Protein AF-A0A1J8QF90-F1 (afdb_monomer)

Structure (mmCIF, N/CA/C/O backbone):
data_AF-A0A1J8QF90-F1
#
_entry.id   AF-A0A1J8QF90-F1
#
loop_
_atom_site.group_PDB
_atom_site.id
_atom_site.type_symbol
_atom_site.label_atom_id
_atom_site.label_alt_id
_atom_site.label_comp_id
_atom_site.label_asym_id
_atom_site.label_entity_id
_atom_site.label_seq_id
_atom_site.pdbx_PDB_ins_code
_atom_site.Cartn_x
_atom_site.Cartn_y
_atom_site.Cartn_z
_atom_site.occupancy
_atom_site.B_iso_or_equiv
_atom_site.auth_seq_id
_atom_site.auth_comp_id
_atom_site.auth_asym_id
_atom_site.auth_atom_id
_atom_site.pd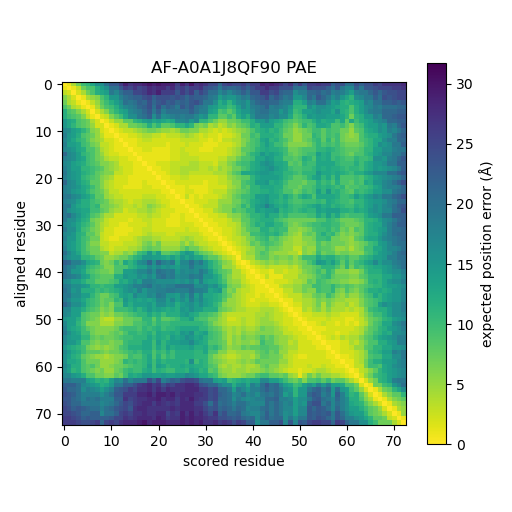bx_PDB_model_num
ATOM 1 N N . MET A 1 1 ? 26.619 8.253 7.399 1.00 37.72 1 MET A N 1
ATOM 2 C CA . MET A 1 1 ? 26.149 7.359 6.315 1.00 37.72 1 MET A CA 1
ATOM 3 C C . MET A 1 1 ? 24.886 7.955 5.715 1.00 37.72 1 MET A C 1
ATOM 5 O O . MET A 1 1 ? 23.978 8.236 6.495 1.00 37.72 1 MET A O 1
ATOM 9 N N . PRO A 1 2 ? 24.792 8.176 4.394 1.00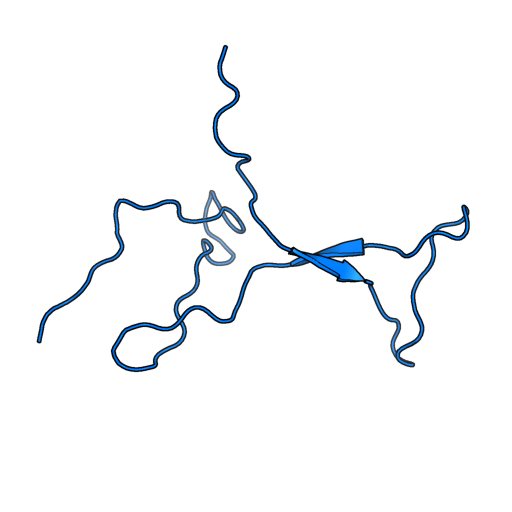 46.25 2 PRO A N 1
ATOM 10 C CA . PRO A 1 2 ? 23.509 8.489 3.778 1.00 46.25 2 PRO A CA 1
ATOM 11 C C . PRO A 1 2 ? 22.603 7.272 3.964 1.00 46.25 2 PRO A C 1
ATOM 13 O O . PRO A 1 2 ? 22.969 6.161 3.583 1.00 46.25 2 PRO A O 1
ATOM 16 N N . LYS A 1 3 ? 21.449 7.455 4.606 1.00 48.03 3 LYS A N 1
ATOM 17 C CA . LYS A 1 3 ? 20.423 6.413 4.633 1.00 48.03 3 LYS A CA 1
ATOM 18 C C . LYS A 1 3 ? 19.928 6.278 3.193 1.00 48.03 3 LYS A C 1
ATOM 20 O O . LYS A 1 3 ? 19.455 7.262 2.630 1.00 48.03 3 LYS A O 1
ATOM 25 N N . GLY A 1 4 ? 20.105 5.100 2.591 1.00 47.22 4 GLY A N 1
ATOM 26 C CA . GLY A 1 4 ? 19.522 4.797 1.283 1.00 47.22 4 GLY A CA 1
ATOM 27 C C . GLY A 1 4 ? 18.007 5.046 1.286 1.00 47.22 4 GLY A C 1
ATOM 28 O O . GLY A 1 4 ? 17.410 5.163 2.365 1.00 47.22 4 GLY A O 1
ATOM 29 N N . PRO A 1 5 ? 17.369 5.156 0.109 1.00 49.69 5 PRO A N 1
ATOM 30 C CA . PRO A 1 5 ? 15.930 5.369 0.047 1.00 49.69 5 PRO A CA 1
ATOM 31 C C . PRO A 1 5 ? 15.209 4.271 0.850 1.00 49.69 5 PRO A C 1
ATOM 33 O O . PRO A 1 5 ? 15.642 3.116 0.819 1.00 49.69 5 PRO A O 1
ATOM 36 N N . PRO A 1 6 ? 14.142 4.604 1.601 1.00 55.22 6 PRO A N 1
ATOM 37 C CA . PRO A 1 6 ? 13.421 3.619 2.397 1.00 55.22 6 PRO A CA 1
ATOM 38 C C . PRO A 1 6 ? 12.984 2.442 1.518 1.00 55.22 6 PRO A C 1
ATOM 40 O O . PRO A 1 6 ? 12.337 2.653 0.495 1.00 55.22 6 PRO A O 1
ATOM 43 N N . ALA A 1 7 ? 13.305 1.213 1.935 1.00 58.03 7 ALA A N 1
ATOM 44 C CA . ALA A 1 7 ? 13.012 -0.026 1.199 1.00 58.03 7 ALA A CA 1
ATOM 45 C C . ALA A 1 7 ? 11.527 -0.190 0.819 1.00 58.03 7 ALA A C 1
ATOM 47 O O . ALA A 1 7 ? 11.177 -0.856 -0.152 1.00 58.03 7 ALA A O 1
ATOM 48 N N . THR A 1 8 ? 10.643 0.458 1.574 1.00 58.75 8 THR A N 1
ATOM 49 C CA . THR A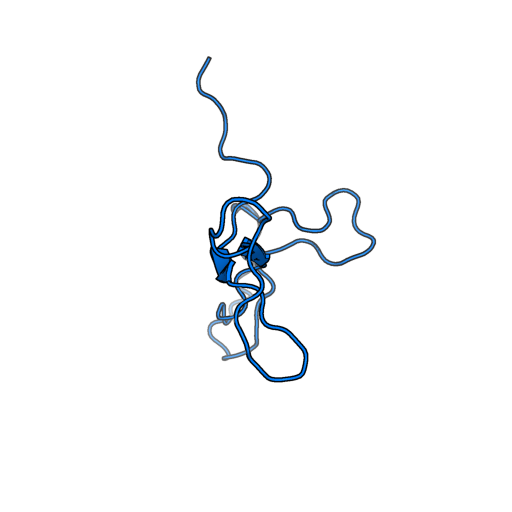 1 8 ? 9.214 0.515 1.304 1.00 58.75 8 THR A CA 1
ATOM 50 C C . THR A 1 8 ? 8.849 1.976 1.057 1.00 58.75 8 THR A C 1
ATOM 52 O O . THR A 1 8 ? 8.786 2.787 1.981 1.00 58.75 8 THR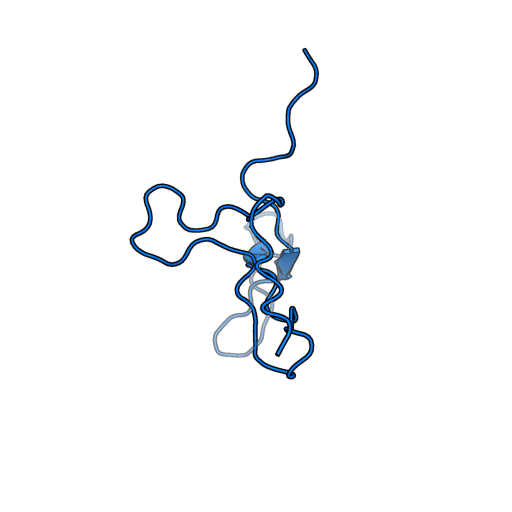 A O 1
ATOM 55 N N . TRP A 1 9 ? 8.620 2.357 -0.191 1.00 63.56 9 TRP A N 1
ATOM 56 C CA . TRP A 1 9 ? 8.029 3.652 -0.536 1.00 63.56 9 TRP A CA 1
ATOM 57 C C . TRP A 1 9 ? 6.540 3.427 -0.786 1.00 63.56 9 TRP A C 1
ATOM 59 O O . TRP A 1 9 ? 6.189 2.460 -1.440 1.00 63.56 9 TRP A O 1
ATOM 69 N N . GLY A 1 10 ? 5.637 4.229 -0.233 1.00 69.12 10 GLY A N 1
ATOM 70 C CA . GLY A 1 10 ? 4.196 3.982 -0.364 1.00 69.12 10 GLY A CA 1
ATOM 71 C C . GLY A 1 10 ? 3.373 5.109 0.234 1.00 69.12 10 GLY A C 1
ATOM 72 O O . GLY A 1 10 ? 3.916 5.961 0.939 1.00 69.12 10 GLY A O 1
ATOM 73 N N . VAL A 1 11 ? 2.075 5.114 -0.051 1.00 73.12 11 VAL A N 1
ATOM 74 C CA . VAL A 1 11 ? 1.158 6.162 0.411 1.00 73.12 11 VAL A CA 1
ATOM 75 C C . VAL A 1 11 ? 0.470 5.692 1.686 1.00 73.12 11 VAL A C 1
ATOM 77 O O . VAL A 1 11 ? 0.126 4.520 1.824 1.00 73.12 11 VAL A O 1
ATOM 80 N N . LEU A 1 12 ? 0.283 6.603 2.638 1.00 81.81 12 LEU A N 1
ATOM 81 C CA . LEU A 1 12 ? -0.516 6.327 3.826 1.00 81.81 12 LEU A CA 1
ATOM 82 C C . LEU A 1 12 ? -1.990 6.564 3.510 1.00 81.81 12 LEU A C 1
ATOM 84 O O . LEU A 1 12 ? -2.383 7.682 3.178 1.00 81.81 12 LEU A O 1
ATOM 88 N N . ARG A 1 13 ? -2.806 5.526 3.663 1.00 85.00 13 ARG A N 1
ATOM 89 C CA . ARG A 1 13 ? -4.258 5.581 3.513 1.00 85.00 13 ARG A CA 1
ATOM 90 C C . ARG A 1 13 ? -4.916 5.449 4.878 1.00 85.00 13 ARG A C 1
ATOM 92 O O . ARG A 1 13 ? -4.480 4.656 5.703 1.00 85.00 13 ARG A O 1
ATOM 99 N N . ILE A 1 14 ? -5.964 6.231 5.120 1.00 91.00 14 ILE A N 1
ATOM 100 C CA . ILE A 1 14 ? -6.785 6.075 6.324 1.00 91.00 14 ILE A CA 1
ATOM 101 C C . ILE A 1 14 ? -7.599 4.788 6.193 1.00 91.00 14 ILE A C 1
ATOM 103 O O . ILE A 1 14 ? -8.317 4.611 5.206 1.00 91.00 14 ILE A O 1
ATOM 107 N N . VAL A 1 15 ? -7.492 3.919 7.196 1.00 91.44 15 VAL A N 1
ATOM 108 C CA . VAL A 1 15 ? -8.254 2.672 7.261 1.00 91.44 15 VAL A CA 1
ATOM 109 C C . VAL A 1 15 ? -9.719 2.997 7.532 1.00 91.44 15 VAL A C 1
ATOM 111 O O . VAL A 1 15 ? -10.041 3.805 8.409 1.00 91.44 15 VAL A O 1
ATOM 114 N N . LYS A 1 16 ? -10.603 2.354 6.770 1.00 93.69 16 LYS A N 1
ATOM 115 C CA . LYS A 1 16 ? -12.050 2.426 6.958 1.00 93.69 16 LYS A CA 1
ATOM 116 C C . LYS A 1 16 ? -12.608 1.051 7.308 1.00 93.69 16 LYS A C 1
ATOM 118 O O . LYS A 1 16 ? -12.111 0.052 6.793 1.00 93.69 16 LYS A O 1
ATOM 123 N N . ASP A 1 17 ? -13.617 1.012 8.171 1.00 92.06 17 ASP A N 1
ATOM 124 C CA . ASP A 1 17 ? -14.360 -0.208 8.491 1.00 92.06 17 ASP A CA 1
ATOM 125 C C . ASP A 1 17 ? -15.344 -0.595 7.364 1.00 92.06 17 ASP A C 1
ATOM 127 O O . ASP A 1 17 ? -15.453 0.082 6.337 1.00 92.06 17 ASP A O 1
ATOM 131 N N . ALA A 1 18 ? -16.089 -1.688 7.561 1.00 94.38 18 ALA A N 1
ATOM 132 C CA . ALA A 1 18 ? -17.091 -2.168 6.603 1.00 94.38 18 ALA A CA 1
ATOM 133 C C . ALA A 1 18 ? -18.230 -1.161 6.336 1.00 94.38 18 ALA A C 1
ATOM 135 O O . ALA A 1 18 ? -18.874 -1.221 5.292 1.00 94.38 18 ALA A O 1
ATOM 136 N N . ASN A 1 19 ? -18.449 -0.211 7.247 1.00 94.94 19 ASN A N 1
ATOM 137 C CA . ASN A 1 19 ? -19.455 0.844 7.144 1.00 94.94 19 ASN A CA 1
ATOM 138 C C . ASN A 1 19 ? -18.867 2.159 6.604 1.00 94.94 19 ASN A C 1
ATOM 140 O O . ASN A 1 19 ? -19.539 3.187 6.611 1.00 94.94 19 ASN A O 1
ATOM 144 N N . SER A 1 20 ? -17.621 2.143 6.117 1.00 91.19 20 SER A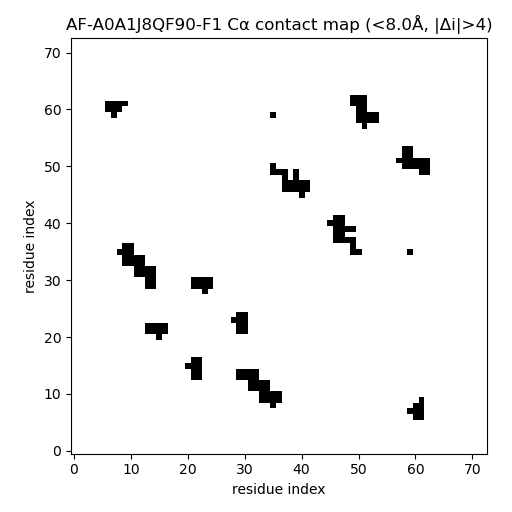 N 1
ATOM 145 C CA . SER A 1 20 ? -16.875 3.318 5.648 1.00 91.19 20 SER A CA 1
ATOM 146 C C . SER A 1 20 ? -16.524 4.358 6.722 1.00 91.19 20 SER A C 1
ATOM 148 O O . SER A 1 20 ? -16.092 5.463 6.368 1.00 91.19 20 SER A O 1
ATOM 150 N N . ASN A 1 21 ? -16.626 4.018 8.010 1.00 94.19 21 ASN A N 1
ATOM 151 C CA . ASN A 1 21 ? -16.168 4.881 9.098 1.00 94.19 21 ASN A CA 1
ATOM 152 C C . ASN A 1 21 ? -14.654 4.785 9.264 1.00 94.19 21 ASN A C 1
ATOM 154 O O . ASN A 1 21 ? -14.052 3.740 9.028 1.00 94.19 21 ASN A O 1
ATOM 158 N N . ILE A 1 22 ? -14.031 5.880 9.700 1.00 95.31 22 ILE A N 1
ATOM 159 C CA . ILE A 1 22 ? -12.595 5.913 9.987 1.00 95.31 22 ILE A CA 1
ATOM 160 C C . ILE A 1 22 ? -12.306 5.065 11.227 1.00 95.31 22 ILE A C 1
ATOM 162 O O . ILE A 1 22 ? -12.879 5.300 12.290 1.00 95.31 22 ILE A O 1
ATOM 166 N N . VAL A 1 23 ? -11.361 4.135 11.108 1.00 95.38 23 VAL A N 1
ATOM 167 C CA . VAL A 1 23 ? -10.837 3.396 12.260 1.00 95.38 23 VAL A CA 1
ATOM 168 C C . VAL A 1 23 ? -9.846 4.288 13.006 1.00 95.38 23 VAL A C 1
ATOM 170 O O . VAL A 1 23 ? -8.947 4.869 12.395 1.00 95.38 23 VAL A O 1
ATOM 173 N N . LEU A 1 24 ? -10.006 4.407 14.323 1.00 95.12 24 LEU A N 1
ATOM 174 C CA . LEU A 1 24 ? -9.142 5.210 15.188 1.00 95.12 24 LEU A CA 1
ATOM 175 C C . LEU A 1 24 ? -8.287 4.309 16.085 1.00 95.12 24 LEU A C 1
ATOM 177 O O . LEU A 1 24 ? -8.717 3.234 16.500 1.00 95.12 24 LEU A O 1
ATOM 181 N N . TRP A 1 25 ? -7.086 4.769 16.415 1.00 91.25 25 TRP A N 1
ATOM 182 C CA . TRP A 1 25 ? -6.304 4.241 17.529 1.00 91.25 25 TRP A CA 1
ATOM 183 C C . TRP A 1 25 ? -6.954 4.616 18.874 1.00 91.25 25 TRP A C 1
ATOM 185 O O . TRP A 1 25 ? -7.741 5.563 18.930 1.00 91.25 25 TRP A O 1
ATOM 195 N N . PRO A 1 26 ? -6.588 3.948 19.988 1.00 93.62 26 PRO A N 1
ATOM 196 C CA . PRO A 1 26 ? -7.043 4.328 21.328 1.00 93.62 26 PRO A CA 1
ATOM 197 C C . PRO A 1 26 ? -6.723 5.781 21.714 1.00 93.62 26 PRO A C 1
ATOM 199 O O . PRO A 1 26 ? -7.386 6.338 22.581 1.00 93.62 26 PRO A O 1
ATOM 202 N N . ASP A 1 27 ? -5.734 6.408 21.067 1.00 93.38 27 ASP A N 1
ATOM 203 C CA . ASP A 1 27 ? -5.389 7.824 21.251 1.00 93.38 27 ASP A CA 1
ATOM 204 C C . ASP A 1 27 ? -6.292 8.791 20.453 1.00 93.38 27 ASP A C 1
ATOM 206 O O . ASP A 1 27 ? -6.062 10.000 20.454 1.00 93.38 27 ASP A O 1
ATOM 210 N N . GLY A 1 28 ? -7.301 8.265 19.753 1.00 92.44 28 GLY A N 1
ATOM 211 C CA . GLY A 1 28 ? -8.253 9.021 18.944 1.00 92.44 28 GLY A CA 1
ATOM 212 C C . GLY A 1 28 ? -7.744 9.414 17.556 1.00 92.44 28 GLY A C 1
ATOM 213 O O . GLY A 1 28 ? -8.474 10.069 16.811 1.00 92.44 28 GLY A O 1
ATOM 214 N N . LYS A 1 29 ? -6.519 9.039 17.161 1.00 93.31 29 LYS A N 1
ATOM 215 C CA . LYS A 1 29 ? -5.984 9.383 15.835 1.00 93.31 29 LYS A CA 1
ATOM 216 C C . LYS A 1 29 ? -6.402 8.362 14.773 1.00 93.31 29 LYS A C 1
ATOM 218 O O . LYS A 1 29 ? -6.446 7.169 15.065 1.00 93.31 29 LYS A O 1
ATOM 223 N N . PRO A 1 30 ? -6.619 8.785 13.512 1.00 93.50 30 PRO A N 1
ATOM 224 C CA . PRO A 1 30 ? -6.883 7.865 12.408 1.00 93.50 30 PRO A CA 1
ATOM 225 C C . PRO A 1 30 ? -5.794 6.808 12.241 1.00 93.50 30 PRO A C 1
ATOM 227 O O . PRO A 1 30 ? -4.610 7.135 12.103 1.00 93.50 30 PRO A O 1
ATOM 230 N N . LEU A 1 31 ? -6.215 5.546 12.189 1.00 92.12 31 LEU A N 1
ATOM 231 C CA . LEU A 1 31 ? -5.372 4.434 11.790 1.00 92.12 31 LEU A CA 1
ATOM 232 C C . LEU A 1 31 ? -5.010 4.610 10.314 1.00 92.12 31 LEU A C 1
ATOM 234 O O . LEU A 1 31 ? -5.877 4.799 9.456 1.00 92.12 31 LEU A O 1
ATOM 238 N N . LYS A 1 32 ? -3.712 4.562 10.021 1.00 87.94 32 LYS A N 1
ATOM 239 C CA . LYS A 1 32 ? -3.190 4.649 8.660 1.00 87.94 32 LYS A CA 1
ATOM 240 C C . LYS A 1 32 ? -2.516 3.339 8.300 1.00 87.94 32 LYS A C 1
ATOM 242 O O . LYS A 1 32 ? -1.650 2.872 9.034 1.00 87.94 32 LYS A O 1
ATOM 247 N N . GLU A 1 33 ? -2.886 2.791 7.157 1.00 85.00 33 GLU A N 1
ATOM 248 C CA . GLU A 1 33 ? -2.196 1.677 6.522 1.00 85.00 33 GLU A CA 1
ATOM 249 C C . GLU A 1 33 ? -1.298 2.201 5.405 1.00 85.00 33 GLU A C 1
ATOM 251 O O . GLU A 1 33 ? -1.559 3.246 4.800 1.00 85.00 33 GLU A O 1
ATOM 256 N N . LYS A 1 34 ? -0.214 1.481 5.130 1.00 78.12 34 LYS A N 1
ATOM 257 C CA . LYS A 1 34 ? 0.641 1.774 3.987 1.00 78.12 34 LYS A CA 1
ATOM 258 C C . LYS A 1 34 ? 0.153 0.965 2.800 1.00 78.12 34 LYS A C 1
ATOM 260 O O . LYS A 1 34 ? 0.105 -0.257 2.881 1.00 78.12 34 LYS A O 1
ATOM 265 N N . ILE A 1 35 ? -0.153 1.649 1.706 1.00 75.25 35 ILE A N 1
ATOM 266 C CA . ILE A 1 35 ? -0.578 1.019 0.460 1.00 75.25 35 ILE A CA 1
ATOM 267 C C . ILE A 1 35 ? 0.434 1.261 -0.657 1.00 75.25 35 ILE A C 1
ATOM 269 O O . ILE A 1 35 ? 1.143 2.277 -0.693 1.00 75.25 35 ILE A O 1
ATOM 273 N N . ASN A 1 36 ? 0.468 0.310 -1.584 1.00 74.31 36 ASN A N 1
ATOM 274 C CA . ASN A 1 36 ? 1.190 0.434 -2.838 1.00 74.31 36 ASN A CA 1
ATOM 275 C C . ASN A 1 36 ? 0.505 1.479 -3.730 1.00 74.31 36 ASN A C 1
ATOM 277 O O . ASN A 1 36 ? -0.721 1.540 -3.804 1.00 74.31 36 ASN A O 1
ATOM 281 N N . MET A 1 37 ? 1.294 2.287 -4.434 1.00 75.31 37 MET A N 1
ATOM 282 C CA . MET A 1 37 ? 0.789 3.112 -5.535 1.00 75.31 37 MET A CA 1
ATOM 283 C C . MET A 1 37 ? 0.337 2.217 -6.698 1.00 75.31 37 MET A C 1
ATOM 285 O O . MET A 1 37 ? 1.067 1.308 -7.096 1.00 75.31 37 MET A O 1
ATOM 289 N N . VAL A 1 38 ? -0.854 2.485 -7.235 1.00 70.00 38 VAL A N 1
ATOM 290 C CA . VAL A 1 38 ? -1.531 1.634 -8.235 1.00 70.00 38 VAL A CA 1
ATOM 291 C C . VAL A 1 38 ? -1.806 2.331 -9.572 1.00 70.00 38 VAL A C 1
ATOM 293 O O . VAL A 1 38 ? -2.181 1.661 -10.526 1.00 70.00 38 VAL A O 1
ATOM 296 N N . ASP A 1 39 ? -1.547 3.637 -9.685 1.00 66.62 39 ASP A N 1
ATOM 297 C CA . ASP A 1 39 ? -1.901 4.423 -10.881 1.00 66.62 39 ASP A CA 1
ATOM 298 C C . ASP A 1 39 ? -0.798 4.505 -11.950 1.00 66.62 39 ASP A C 1
ATOM 300 O O . ASP A 1 39 ? -0.926 5.248 -12.923 1.00 66.62 39 ASP A O 1
ATOM 304 N N . ALA A 1 40 ? 0.300 3.760 -11.804 1.00 69.75 40 ALA A N 1
ATOM 305 C CA . ALA A 1 40 ? 1.317 3.726 -12.849 1.00 69.75 40 ALA A CA 1
ATOM 306 C C . ALA A 1 40 ? 0.813 2.965 -14.076 1.00 69.75 40 ALA A C 1
ATOM 308 O O . ALA A 1 40 ? 0.271 1.865 -13.960 1.00 69.75 40 ALA A O 1
ATOM 309 N N . ARG A 1 41 ? 1.025 3.552 -15.255 1.00 75.75 41 ARG A N 1
ATOM 310 C CA . ARG A 1 41 ? 0.674 2.968 -16.549 1.00 75.75 41 ARG A CA 1
ATOM 311 C C . ARG A 1 41 ? 1.863 3.019 -17.497 1.00 75.75 41 ARG A C 1
ATOM 313 O O . ARG A 1 41 ? 2.617 3.992 -17.492 1.00 75.75 41 ARG A O 1
ATOM 320 N N . LEU A 1 42 ? 2.006 1.982 -18.311 1.00 73.62 42 LEU A N 1
ATOM 321 C CA . LEU A 1 42 ? 2.916 1.958 -19.453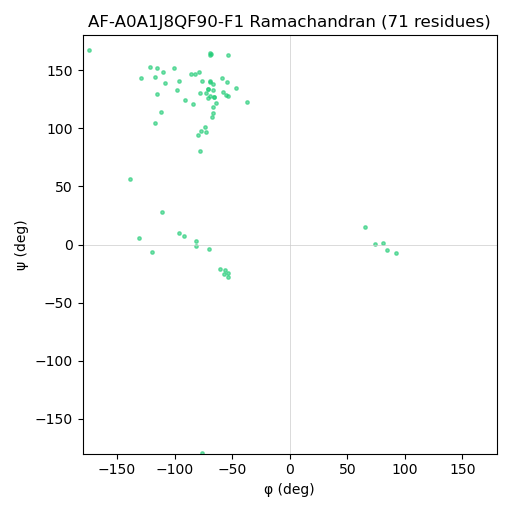 1.00 73.62 42 LEU A CA 1
ATOM 322 C C . LEU A 1 42 ? 2.416 2.907 -20.565 1.00 73.62 42 LEU A C 1
ATOM 324 O O . LEU A 1 42 ? 1.242 3.286 -20.560 1.00 73.62 42 LEU A O 1
ATOM 328 N N . PRO A 1 43 ? 3.257 3.271 -21.557 1.00 75.94 43 PRO A N 1
ATOM 329 C CA . PRO A 1 43 ? 2.833 4.100 -22.694 1.00 75.94 43 PRO A CA 1
ATOM 330 C C . PRO A 1 43 ? 1.660 3.521 -23.498 1.00 75.94 43 PRO A C 1
ATOM 332 O O . PRO A 1 43 ? 0.913 4.268 -24.120 1.00 75.94 43 PRO A O 1
ATOM 335 N N . ASN A 1 44 ? 1.479 2.198 -23.467 1.00 82.12 44 ASN A N 1
ATOM 336 C CA . ASN A 1 44 ? 0.354 1.502 -24.094 1.00 82.12 44 ASN A CA 1
ATOM 337 C C . ASN A 1 44 ? -0.939 1.524 -23.242 1.00 82.12 44 ASN A C 1
ATOM 339 O O . ASN A 1 44 ? -1.961 1.006 -23.677 1.00 82.12 44 ASN A O 1
ATOM 343 N N . GLY A 1 45 ? -0.910 2.127 -22.048 1.00 76.88 45 GLY A N 1
ATOM 344 C CA . GLY A 1 45 ? -2.054 2.265 -21.144 1.00 76.88 45 GLY A CA 1
ATOM 345 C C . GLY A 1 45 ? -2.201 1.156 -20.097 1.00 76.88 45 GLY A C 1
ATOM 346 O O . GLY A 1 45 ? -3.024 1.310 -19.183 1.00 76.88 45 GLY A O 1
ATOM 347 N N . ASP A 1 46 ? -1.399 0.092 -20.178 1.00 78.81 46 ASP A N 1
ATOM 348 C CA . ASP A 1 46 ? -1.479 -1.047 -19.263 1.00 78.81 46 ASP A CA 1
ATOM 349 C C . ASP A 1 46 ? -1.013 -0.673 -17.848 1.00 78.81 46 ASP A C 1
ATOM 351 O O . ASP A 1 46 ? -0.016 0.041 -17.702 1.00 78.81 46 ASP A O 1
ATOM 355 N N . PRO A 1 47 ? -1.682 -1.161 -16.785 1.00 79.69 47 PRO A N 1
ATOM 356 C CA . PRO A 1 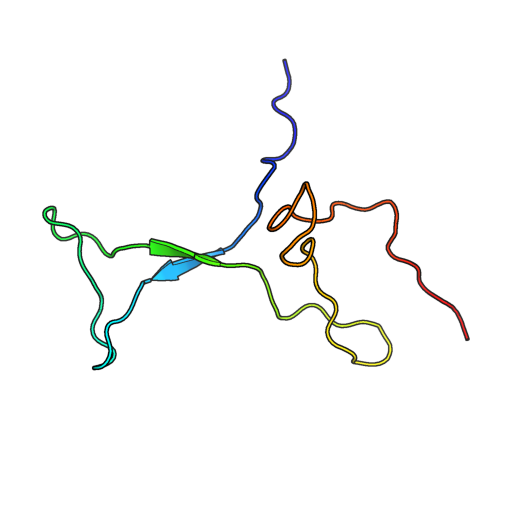47 ? -1.219 -0.968 -15.415 1.00 79.69 47 PRO A CA 1
ATOM 357 C C . PRO A 1 47 ? 0.189 -1.540 -15.205 1.00 79.69 47 PRO A C 1
ATOM 359 O O . PRO A 1 47 ? 0.458 -2.697 -15.523 1.00 79.69 47 PRO A O 1
ATOM 362 N N . GLN A 1 48 ? 1.079 -0.756 -14.599 1.00 77.38 48 GLN A N 1
ATOM 363 C CA . GLN A 1 48 ? 2.423 -1.187 -14.232 1.00 77.38 48 GLN A CA 1
ATOM 364 C C . GLN A 1 48 ? 2.567 -1.264 -12.715 1.00 77.38 48 GLN A C 1
ATOM 366 O O . GLN A 1 48 ? 2.594 -0.251 -12.018 1.00 77.38 48 GLN A O 1
ATOM 371 N N . SER A 1 49 ? 2.751 -2.473 -12.182 1.00 77.81 49 SER A N 1
ATOM 372 C CA . SER A 1 49 ? 3.067 -2.635 -10.762 1.00 77.81 49 SER A CA 1
ATOM 373 C C . SER A 1 49 ? 4.457 -2.076 -10.448 1.00 77.81 49 SER A C 1
ATOM 375 O O . SER A 1 49 ? 5.483 -2.684 -10.780 1.00 77.81 49 SER A O 1
ATOM 377 N N . LEU A 1 50 ? 4.485 -0.955 -9.723 1.00 77.44 50 LEU A N 1
ATOM 378 C CA . LEU A 1 50 ? 5.707 -0.327 -9.201 1.00 77.44 50 LEU A CA 1
ATOM 379 C C . LEU A 1 50 ? 6.367 -1.126 -8.066 1.00 77.44 50 LEU A C 1
ATOM 381 O O . LEU A 1 50 ? 7.432 -0.759 -7.580 1.00 77.44 50 LEU A O 1
ATOM 385 N N . TYR A 1 51 ? 5.736 -2.216 -7.640 1.00 79.81 51 TYR A N 1
ATOM 386 C CA . TYR A 1 51 ? 6.133 -3.029 -6.500 1.00 79.81 51 TYR A CA 1
ATOM 387 C C . TYR A 1 51 ? 6.403 -4.462 -6.931 1.00 79.81 51 TYR A C 1
ATOM 389 O O . TYR A 1 51 ? 5.869 -4.930 -7.943 1.00 79.81 51 TYR A O 1
ATOM 397 N N . PHE A 1 52 ? 7.263 -5.162 -6.195 1.00 79.38 52 PHE A N 1
ATOM 398 C CA . PHE A 1 52 ? 7.414 -6.604 -6.380 1.00 79.38 52 PHE A CA 1
ATOM 399 C C . PHE A 1 52 ? 6.129 -7.327 -5.953 1.00 79.38 52 PHE A C 1
ATOM 401 O O . PHE A 1 52 ? 5.555 -6.949 -4.926 1.00 79.38 52 PHE A O 1
ATOM 408 N N . PRO A 1 53 ? 5.684 -8.331 -6.732 1.00 80.50 53 PRO A N 1
ATOM 409 C CA . PRO A 1 53 ? 4.456 -9.058 -6.448 1.00 80.50 53 PRO A CA 1
ATOM 410 C C . PRO A 1 53 ? 4.592 -9.908 -5.183 1.00 80.50 53 PRO A C 1
ATOM 412 O O . PRO A 1 53 ? 5.702 -10.193 -4.717 1.00 80.50 53 PRO A O 1
ATOM 415 N N . ASP A 1 54 ? 3.451 -10.343 -4.662 1.00 80.69 54 ASP A N 1
ATOM 416 C CA . ASP A 1 54 ? 3.397 -11.297 -3.561 1.00 80.69 54 ASP A CA 1
ATOM 417 C C . ASP A 1 54 ? 4.116 -12.601 -3.941 1.00 80.69 54 ASP A C 1
ATOM 419 O O . ASP A 1 54 ? 4.098 -13.035 -5.095 1.00 80.69 54 ASP A O 1
ATOM 423 N N . GLY A 1 55 ? 4.808 -13.205 -2.974 1.00 80.81 55 GLY A N 1
ATOM 424 C CA . GLY A 1 55 ? 5.656 -14.382 -3.199 1.00 80.81 55 GLY A CA 1
ATOM 425 C C . GLY A 1 55 ? 7.080 -14.076 -3.686 1.00 80.81 55 GLY A C 1
ATOM 426 O O . GLY A 1 55 ? 7.898 -14.989 -3.760 1.00 80.81 55 GLY A O 1
ATOM 427 N N . HIS A 1 56 ? 7.421 -12.814 -3.968 1.00 80.25 56 HIS A N 1
ATOM 428 C CA . HIS A 1 56 ? 8.803 -12.404 -4.235 1.00 80.25 56 HIS A CA 1
ATOM 429 C C . HIS A 1 56 ? 9.577 -12.173 -2.923 1.00 80.25 56 HIS A C 1
ATOM 431 O O . HIS A 1 56 ? 9.023 -11.63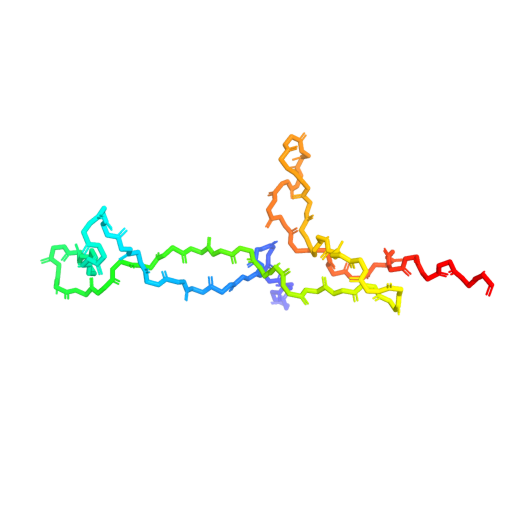7 -1.967 1.00 80.25 56 HIS A O 1
ATOM 437 N N . GLU A 1 57 ? 10.886 -12.459 -2.887 1.00 81.81 57 GLU A N 1
ATOM 438 C CA . GLU A 1 57 ? 11.756 -12.212 -1.711 1.00 81.81 57 GLU A CA 1
ATOM 439 C C . GLU A 1 57 ? 11.681 -10.753 -1.212 1.00 81.81 57 GLU A C 1
ATOM 441 O O . GLU A 1 57 ? 11.845 -10.450 -0.034 1.00 81.81 57 GLU A O 1
ATOM 446 N N . ARG A 1 58 ? 11.385 -9.836 -2.136 1.00 75.00 58 ARG A N 1
ATOM 447 C CA . ARG A 1 58 ? 11.233 -8.394 -1.893 1.00 75.00 58 ARG A CA 1
ATOM 448 C C . ARG A 1 58 ? 9.793 -7.906 -2.049 1.00 75.00 58 ARG A C 1
ATOM 450 O O . ARG A 1 58 ? 9.597 -6.763 -2.453 1.00 75.00 58 ARG A O 1
ATOM 457 N N . ALA A 1 59 ? 8.796 -8.760 -1.818 1.00 79.56 59 ALA A N 1
ATOM 458 C CA . ALA A 1 59 ? 7.381 -8.396 -1.935 1.00 79.56 59 ALA A CA 1
ATOM 459 C C . ALA A 1 59 ? 7.083 -7.059 -1.225 1.00 79.56 59 ALA A C 1
ATOM 461 O O . ALA A 1 59 ? 7.578 -6.790 -0.128 1.00 79.56 59 ALA A O 1
ATOM 462 N N . GLY A 1 60 ? 6.334 -6.176 -1.894 1.00 72.19 60 GLY A N 1
ATOM 463 C CA . GLY A 1 60 ? 6.003 -4.840 -1.376 1.00 72.19 60 GLY A CA 1
ATOM 464 C C . GLY A 1 60 ? 7.144 -3.810 -1.401 1.00 72.19 60 GLY A C 1
ATOM 465 O O . GLY A 1 60 ? 6.934 -2.657 -1.018 1.00 72.19 60 GLY A O 1
ATOM 466 N N . TRP A 1 61 ? 8.343 -4.164 -1.877 1.00 74.50 61 TRP A N 1
ATOM 467 C CA . TRP A 1 61 ? 9.398 -3.178 -2.116 1.00 74.50 61 TRP A CA 1
ATOM 468 C C . TRP A 1 61 ? 9.119 -2.398 -3.393 1.00 74.50 61 TRP A C 1
ATOM 470 O O . TRP A 1 61 ? 8.692 -2.958 -4.406 1.00 74.50 61 TRP A O 1
ATOM 480 N N . PHE A 1 62 ? 9.400 -1.098 -3.345 1.00 75.06 62 PHE A N 1
ATOM 481 C CA . PHE A 1 62 ? 9.291 -0.237 -4.512 1.00 75.06 62 PHE A CA 1
ATOM 482 C C . PHE A 1 62 ? 10.439 -0.528 -5.486 1.00 75.06 62 PHE A C 1
ATOM 484 O O . PHE A 1 62 ? 11.612 -0.550 -5.103 1.00 75.06 62 PHE A O 1
ATOM 491 N N . LYS A 1 63 ? 10.112 -0.736 -6.761 1.00 76.25 63 LYS A N 1
ATOM 492 C CA . LYS A 1 63 ? 11.074 -0.942 -7.845 1.00 76.25 63 LYS A CA 1
ATOM 493 C C . LYS A 1 63 ? 11.667 0.414 -8.252 1.00 76.25 63 LYS A C 1
ATOM 495 O O . LYS A 1 63 ? 11.237 1.011 -9.233 1.00 76.25 63 LYS A O 1
ATOM 500 N N . VAL A 1 64 ? 12.655 0.924 -7.508 1.00 60.97 64 VAL A N 1
ATOM 501 C CA . VAL A 1 64 ? 13.514 2.010 -8.024 1.00 60.97 64 VAL A CA 1
ATOM 502 C C . VAL A 1 64 ? 14.331 1.448 -9.198 1.00 60.97 64 VAL A C 1
ATOM 504 O O . VAL A 1 64 ? 14.967 0.404 -9.083 1.00 60.97 64 VAL A O 1
ATOM 507 N N . THR A 1 65 ? 14.257 2.131 -10.337 1.00 57.09 65 THR A N 1
ATOM 508 C CA . THR A 1 65 ? 14.827 1.811 -11.658 1.00 57.09 65 THR A CA 1
ATOM 509 C C . THR A 1 65 ? 16.215 1.150 -11.641 1.00 57.09 65 THR A C 1
ATOM 511 O O . THR A 1 65 ? 17.186 1.744 -11.182 1.00 57.09 65 THR A O 1
ATOM 514 N N . SER A 1 66 ? 16.341 -0.037 -12.241 1.00 45.22 66 SER A N 1
ATOM 515 C CA . SER A 1 66 ? 17.157 -0.205 -13.462 1.00 45.22 66 SER A CA 1
ATOM 516 C C . SER A 1 66 ? 16.450 -0.967 -14.596 1.00 45.22 66 SER A C 1
ATOM 518 O O . SER A 1 66 ? 17.058 -1.255 -15.619 1.00 45.22 66 SER A O 1
ATOM 520 N N . TRP A 1 67 ? 15.166 -1.289 -14.435 1.00 45.62 67 TRP A N 1
ATOM 521 C CA . TRP A 1 67 ? 14.413 -2.121 -15.378 1.00 45.62 67 TRP A CA 1
ATOM 522 C C . TRP A 1 67 ? 12.994 -1.584 -15.595 1.00 45.62 67 TRP A C 1
ATOM 524 O O . TRP A 1 67 ? 11.999 -2.276 -15.408 1.00 45.62 67 TRP A O 1
ATOM 534 N N . ILE A 1 68 ? 12.880 -0.321 -16.008 1.00 51.59 68 ILE A N 1
ATOM 535 C CA . ILE A 1 68 ? 11.736 0.037 -16.851 1.00 51.59 68 ILE A CA 1
ATOM 536 C C . ILE A 1 68 ? 12.132 -0.444 -18.245 1.00 51.59 68 ILE A C 1
ATOM 538 O O . ILE A 1 68 ? 12.879 0.231 -18.948 1.00 51.59 68 ILE A O 1
ATOM 542 N N . VAL A 1 69 ? 11.719 -1.660 -18.608 1.00 51.03 69 VAL A N 1
ATOM 543 C CA . VAL A 1 69 ? 11.852 -2.136 -19.986 1.00 51.03 69 VAL A CA 1
ATOM 544 C C . VAL A 1 69 ? 10.807 -1.384 -20.799 1.00 51.03 69 VAL A C 1
ATOM 546 O O . VAL A 1 69 ? 9.633 -1.742 -20.804 1.00 51.03 69 VAL A O 1
ATOM 549 N N . VAL A 1 70 ? 11.225 -0.308 -21.457 1.00 48.00 70 VAL A N 1
ATOM 550 C CA . VAL A 1 70 ? 10.465 0.241 -22.577 1.00 48.00 70 VAL A CA 1
ATOM 551 C C . VAL A 1 70 ? 10.764 -0.679 -23.756 1.00 48.00 70 VAL A C 1
ATOM 553 O O . VAL A 1 70 ? 11.824 -0.572 -24.368 1.00 48.00 70 VAL A O 1
ATOM 556 N N . VAL A 1 71 ? 9.878 -1.635 -24.040 1.00 46.81 71 VAL A N 1
ATOM 557 C CA . VAL A 1 71 ? 9.918 -2.317 -25.339 1.00 46.81 71 VAL A CA 1
ATOM 558 C C . VAL A 1 71 ? 9.383 -1.307 -26.346 1.00 46.81 71 VAL A C 1
ATOM 560 O O . VAL A 1 71 ? 8.182 -1.053 -26.394 1.00 46.81 71 VAL A O 1
ATOM 563 N N . ALA A 1 72 ? 10.286 -0.663 -27.081 1.00 43.66 72 ALA A N 1
ATOM 564 C CA . ALA A 1 72 ? 9.916 0.076 -28.277 1.00 43.66 72 ALA A CA 1
ATOM 565 C C . ALA A 1 72 ? 9.438 -0.951 -29.315 1.00 43.66 72 ALA A C 1
ATOM 567 O O . ALA A 1 72 ? 10.216 -1.816 -29.721 1.00 43.66 72 ALA A O 1
ATOM 568 N N . GLY A 1 73 ? 8.149 -0.899 -29.645 1.00 44.62 73 GLY A N 1
ATOM 569 C CA . GLY A 1 73 ? 7.578 -1.542 -30.828 1.00 44.62 73 GLY A CA 1
ATOM 570 C C . GLY A 1 73 ? 7.619 -0.602 -32.020 1.00 44.62 73 GLY A C 1
ATOM 571 O O . GLY A 1 73 ? 7.617 0.630 -31.784 1.00 44.62 73 GLY A O 1
#

Secondary structure (DSSP, 8-state):
-PPPSPS---EEEE-B-TTSPBPB-TTSPBPEEEE-----B-TTS-B--SBPPTTSTTTT-B--SS-------

Radius of gyration: 16.51 Å; Cα contacts (8 Å, |Δi|>4): 87; chains: 1; bounding box: 46×24×52 Å

Foldseek 3Di:
DPDPDPQADFDWDFDADPVRHGDADPVRHTDTDTDFDFPDADPVGHTDRQADPPPDPSGNGGPDDPDPPPPDD

Nearest PDB structures (foldseek):
  3in9-assembly1_A  TM=8.153E-01  e=9.484E-01  Bacteroides thetaiotaomicron
  3ina-assembly1_A  TM=7.497E-01  e=1.321E+00  Bacteroides thetaiotaomicron
  3ikw-assembly1_A  TM=6.893E-01  e=1.509E+00  Bacteroides thetaiotaomicron
  3ilr-assembly1_A  TM=6.625E-01  e=1.412E+00  Bacteroides thetaiotaomicron

Mean predicted aligned error: 11.01 Å

Sequence (73 aa):
MPKGPPATWGVLRIVKDANSNIVLWPDGKPLKEKINMVDARLPNGDPQSLYFPDGHERAGWFKVTSWIVVVAG

Organism: NCBI:txid180088

pLDDT: mean 74.25, std 16.21, range [37.72, 95.38]

Solvent-accessible surface area (backbone atoms only — not comparable to full-atom values): 4898 Å² total; per-residue (Å²): 128,87,78,70,80,66,70,63,60,62,4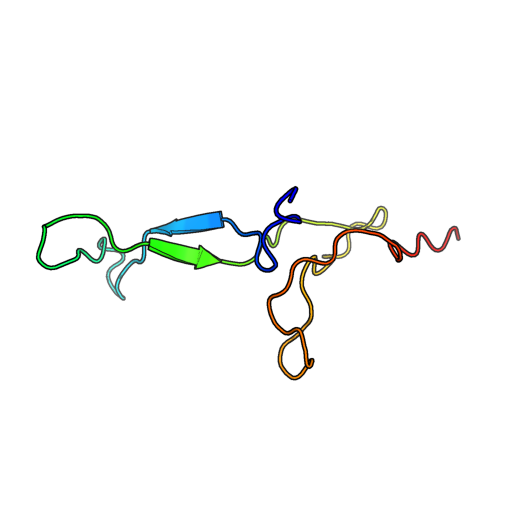7,77,42,75,39,57,49,98,82,69,46,74,39,58,43,98,89,69,46,74,36,64,45,80,39,77,71,72,85,44,56,45,98,89,65,49,78,41,78,50,42,42,54,86,93,44,101,55,43,63,24,46,65,75,80,92,72,81,78,78,80,83,127